Protein AF-A0A9P1U9Q4-F1 (afdb_monomer_lite)

Structure (mmCIF, N/CA/C/O backbone):
data_AF-A0A9P1U9Q4-F1
#
_entry.id   AF-A0A9P1U9Q4-F1
#
loop_
_atom_site.group_PDB
_atom_site.id
_atom_site.type_symbol
_atom_site.label_atom_id
_atom_site.label_alt_id
_atom_site.label_comp_id
_atom_site.label_asym_id
_atom_site.label_entity_id
_atom_site.label_seq_id
_atom_site.pdbx_PDB_ins_code
_atom_site.Cartn_x
_atom_site.Cartn_y
_atom_site.Cartn_z
_atom_site.occupancy
_atom_site.B_iso_or_equiv
_atom_site.auth_seq_id
_atom_site.auth_comp_id
_atom_site.auth_asym_id
_atom_site.auth_atom_id
_atom_site.pdbx_PDB_model_num
ATOM 1 N N . MET A 1 1 ? -2.659 7.633 19.393 1.00 49.69 1 MET A N 1
ATOM 2 C CA . MET A 1 1 ? -2.903 6.613 18.343 1.00 49.69 1 MET A CA 1
ATOM 3 C C . MET A 1 1 ? -4.223 5.855 18.516 1.00 49.69 1 MET A C 1
ATOM 5 O O . MET A 1 1 ? -4.932 5.706 17.530 1.00 49.69 1 MET A O 1
ATOM 9 N N . PHE A 1 2 ? -4.608 5.456 19.735 1.00 52.47 2 PHE A N 1
ATOM 10 C CA . PHE A 1 2 ? -5.826 4.664 20.008 1.00 52.47 2 PHE A CA 1
ATOM 11 C C . PHE A 1 2 ? -7.146 5.260 19.468 1.00 52.47 2 PHE A C 1
ATOM 13 O O . PHE A 1 2 ? -7.894 4.571 18.782 1.00 52.47 2 PHE A O 1
ATOM 20 N N . ARG A 1 3 ? -7.396 6.563 19.673 1.00 67.44 3 ARG A N 1
ATOM 21 C CA . ARG A 1 3 ? -8.635 7.225 19.204 1.00 67.44 3 ARG A CA 1
ATOM 22 C C . ARG A 1 3 ? -8.795 7.241 17.681 1.00 67.44 3 ARG A C 1
ATOM 24 O O . ARG A 1 3 ? -9.904 7.127 17.176 1.00 67.44 3 ARG A O 1
ATOM 31 N N . LYS A 1 4 ? -7.685 7.344 16.941 1.00 65.75 4 LYS A N 1
ATOM 32 C CA . LYS A 1 4 ? -7.710 7.293 15.471 1.00 65.75 4 LYS A CA 1
ATOM 33 C C . LYS A 1 4 ? -8.115 5.893 14.998 1.00 65.75 4 LYS A C 1
ATOM 35 O O . LYS A 1 4 ? -8.940 5.776 14.105 1.00 65.75 4 LYS A O 1
ATOM 40 N N . SER A 1 5 ? -7.586 4.843 15.635 1.00 68.75 5 SER A N 1
ATOM 41 C CA . SER A 1 5 ? -7.914 3.435 15.328 1.00 68.75 5 SER A CA 1
ATOM 42 C C . SER A 1 5 ? -9.404 3.145 15.498 1.00 68.75 5 SER A C 1
ATOM 44 O O . SER A 1 5 ? -10.035 2.574 14.611 1.00 68.75 5 SER A O 1
ATOM 46 N N . GLN A 1 6 ? -9.988 3.634 16.591 1.00 76.50 6 GLN A N 1
ATOM 47 C CA . GLN A 1 6 ? -11.419 3.497 16.854 1.00 76.50 6 GLN A CA 1
ATOM 48 C C . GLN A 1 6 ? -12.276 4.250 15.828 1.00 76.50 6 GLN A C 1
ATOM 50 O O . GLN A 1 6 ? -13.260 3.700 15.338 1.00 76.50 6 GLN A O 1
ATOM 55 N N . LEU A 1 7 ? -11.878 5.471 15.447 1.00 76.62 7 LEU A N 1
ATOM 56 C CA . LEU A 1 7 ? -12.573 6.240 14.412 1.00 76.62 7 LEU A CA 1
ATOM 57 C C . LEU A 1 7 ? -12.532 5.534 13.049 1.00 76.62 7 LEU A C 1
ATOM 59 O O . LEU A 1 7 ? -13.550 5.469 12.366 1.00 76.62 7 LEU A O 1
ATOM 63 N N . LEU A 1 8 ? -11.385 4.964 12.672 1.00 76.31 8 LEU A N 1
ATOM 64 C CA . LEU A 1 8 ? -11.261 4.200 11.434 1.00 76.31 8 LEU A CA 1
ATOM 65 C C . LEU A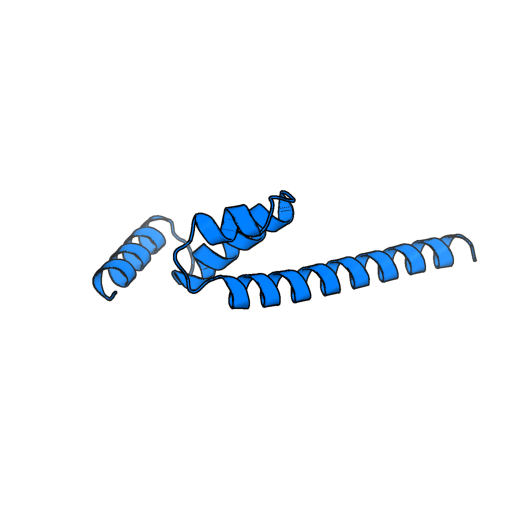 1 8 ? -12.184 2.978 11.443 1.00 76.31 8 LEU A C 1
ATOM 67 O O . LEU A 1 8 ? -12.945 2.784 10.502 1.00 76.31 8 LEU A O 1
ATOM 71 N N . GLN A 1 9 ? -12.184 2.191 12.522 1.00 78.00 9 GLN A N 1
ATOM 72 C CA . GLN A 1 9 ? -13.089 1.043 12.639 1.00 78.00 9 GLN A CA 1
ATOM 73 C C . GLN A 1 9 ? -14.565 1.442 12.565 1.00 78.00 9 GLN A C 1
ATOM 75 O O . GLN A 1 9 ? -15.358 0.734 11.947 1.00 78.00 9 GLN A O 1
ATOM 80 N N . TYR A 1 10 ? -14.935 2.572 13.169 1.00 80.75 10 TYR A N 1
ATOM 81 C CA . TYR A 1 10 ? -16.292 3.103 13.084 1.00 80.75 10 TYR A CA 1
ATOM 82 C C . TYR A 1 10 ? -16.678 3.461 11.641 1.00 80.75 10 TYR A C 1
ATOM 84 O O . TYR A 1 10 ? -17.733 3.040 11.167 1.00 8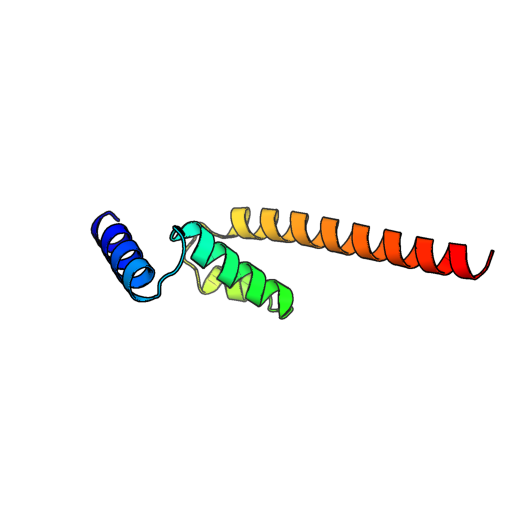0.75 10 TYR A O 1
ATOM 92 N N . LEU A 1 11 ? -15.814 4.181 10.919 1.00 79.50 11 LEU A N 1
ATOM 93 C CA . LEU A 1 11 ? -16.064 4.571 9.528 1.00 79.50 11 LEU A CA 1
ATOM 94 C C . LEU A 1 11 ? -16.164 3.356 8.597 1.00 79.50 11 LEU A C 1
ATOM 96 O O . LEU A 1 11 ? -17.076 3.291 7.778 1.00 79.50 11 LEU A O 1
ATOM 100 N N . LEU A 1 12 ? -15.288 2.364 8.766 1.00 79.31 12 LEU A N 1
ATOM 101 C CA . LEU A 1 12 ? -15.308 1.132 7.972 1.00 79.31 12 LEU A CA 1
ATOM 102 C C . LEU A 1 12 ? -16.582 0.316 8.190 1.00 79.31 12 LEU A C 1
ATOM 104 O O . LEU A 1 12 ? -17.180 -0.144 7.220 1.00 79.31 12 LEU A O 1
ATOM 108 N N . LYS A 1 13 ? -17.041 0.199 9.446 1.00 82.19 13 LYS A N 1
ATOM 109 C CA . LYS A 1 13 ? -18.321 -0.450 9.764 1.00 82.19 13 LYS A CA 1
ATOM 110 C C . LYS A 1 13 ? -19.500 0.241 9.082 1.00 82.19 13 LYS A C 1
ATOM 112 O O . LYS A 1 13 ? -20.391 -0.448 8.601 1.00 82.19 13 LYS A O 1
ATOM 117 N N . ARG A 1 14 ? -19.510 1.579 9.009 1.00 82.50 14 ARG A N 1
ATOM 118 C CA . ARG A 1 14 ? -20.574 2.319 8.304 1.00 82.50 14 ARG A CA 1
ATOM 119 C C . ARG A 1 14 ? -20.560 2.108 6.791 1.00 82.50 14 ARG A C 1
ATOM 121 O O . ARG A 1 14 ? -21.611 2.217 6.174 1.00 82.50 14 ARG A O 1
ATOM 128 N N . LEU A 1 15 ? -19.398 1.824 6.211 1.00 83.12 15 LEU A N 1
ATOM 129 C CA . LEU A 1 15 ? -19.230 1.598 4.773 1.00 83.12 15 LEU A CA 1
ATOM 130 C C . LEU A 1 15 ? -19.467 0.135 4.357 1.00 83.12 15 LEU A C 1
ATOM 132 O O . LEU A 1 15 ? -19.410 -0.164 3.171 1.00 83.12 15 LEU A O 1
ATOM 136 N N . GLY A 1 16 ? -19.719 -0.778 5.306 1.00 82.38 16 GLY A N 1
ATOM 137 C CA . GLY A 1 16 ? -19.903 -2.208 5.024 1.00 82.38 16 GLY A CA 1
ATOM 138 C C . GLY A 1 16 ? -18.619 -2.941 4.610 1.00 82.38 16 GLY A C 1
ATOM 139 O O . GLY A 1 16 ? -18.686 -4.084 4.167 1.00 82.38 16 GLY A O 1
ATOM 140 N N . SER A 1 17 ? -17.454 -2.304 4.755 1.00 73.56 17 SER A N 1
ATOM 141 C CA . SER A 1 17 ? -16.166 -2.844 4.305 1.00 73.56 17 SER A CA 1
ATOM 142 C C . SER A 1 17 ? -15.482 -3.733 5.343 1.00 73.56 17 SER A C 1
ATOM 144 O O . SER A 1 17 ? -15.668 -3.597 6.556 1.00 73.56 17 SER A O 1
ATOM 146 N N . THR A 1 18 ? -14.619 -4.624 4.852 1.00 69.50 18 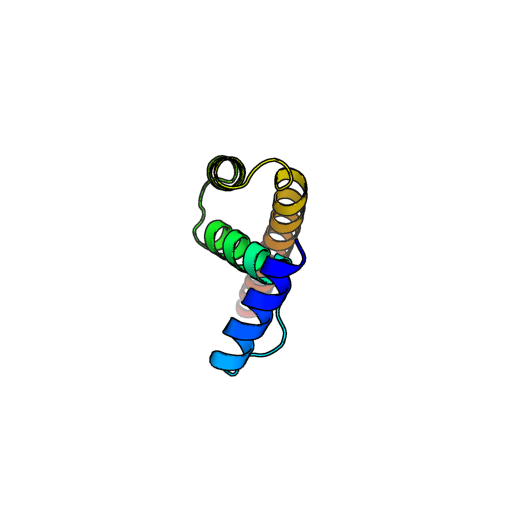THR A N 1
ATOM 147 C CA . THR A 1 18 ? -13.777 -5.508 5.663 1.00 69.50 18 THR A CA 1
ATOM 148 C C . THR A 1 18 ? -12.696 -4.748 6.437 1.00 69.50 18 THR A C 1
ATOM 150 O O . THR A 1 18 ? -12.298 -3.634 6.098 1.00 69.50 18 THR A O 1
ATOM 153 N N . LYS A 1 19 ? -12.217 -5.381 7.513 1.00 70.00 19 LYS A N 1
ATOM 154 C CA . LYS A 1 19 ? -11.192 -4.876 8.435 1.00 70.00 19 LYS A CA 1
ATOM 155 C C . LYS A 1 19 ? -9.949 -4.406 7.656 1.00 70.00 19 LYS A C 1
ATOM 157 O O . LYS A 1 19 ? -9.273 -5.219 7.043 1.00 70.00 19 LYS A O 1
ATOM 162 N N . THR A 1 20 ? -9.647 -3.112 7.717 1.00 75.25 20 THR A N 1
ATOM 163 C CA . THR A 1 20 ? -8.425 -2.497 7.167 1.00 75.25 20 THR A CA 1
ATOM 164 C C . THR A 1 20 ? -7.757 -1.659 8.249 1.00 75.25 20 THR A C 1
ATOM 166 O O . THR A 1 20 ? -8.412 -1.163 9.171 1.00 75.25 20 THR A O 1
ATOM 169 N N . THR A 1 21 ? -6.440 -1.518 8.169 1.00 77.31 21 THR A N 1
ATOM 170 C CA . THR A 1 21 ? -5.636 -0.723 9.098 1.00 77.31 21 THR A CA 1
ATOM 171 C C . THR A 1 21 ? -5.249 0.622 8.479 1.00 77.31 21 THR A C 1
ATOM 173 O O . THR A 1 21 ? -5.415 0.855 7.282 1.00 77.31 21 THR A O 1
ATOM 176 N N . PHE A 1 22 ? -4.721 1.543 9.292 1.00 71.19 22 PHE A N 1
ATOM 177 C CA . PHE A 1 22 ? -4.138 2.783 8.763 1.00 71.19 22 PHE A CA 1
ATOM 178 C C . PHE A 1 22 ? -2.917 2.537 7.885 1.00 71.19 22 PHE A C 1
ATOM 180 O O . PHE A 1 22 ? -2.633 3.360 7.019 1.00 71.19 22 PHE A O 1
ATOM 187 N N . GLN A 1 23 ? -2.199 1.441 8.131 1.00 71.94 23 GLN A N 1
ATOM 188 C CA . GLN A 1 23 ? -1.056 1.056 7.321 1.00 71.94 23 GLN A CA 1
ATOM 189 C C . GLN A 1 23 ? -1.532 0.655 5.923 1.00 71.94 23 GLN A C 1
ATOM 191 O O . GLN A 1 23 ? -1.072 1.240 4.954 1.00 71.94 23 GLN A O 1
ATOM 196 N N . ASP A 1 24 ? -2.566 -0.183 5.830 1.00 71.00 24 ASP A N 1
ATOM 197 C CA . ASP A 1 24 ? -3.138 -0.607 4.543 1.00 71.00 24 ASP A CA 1
ATOM 198 C C . ASP A 1 24 ? -3.684 0.580 3.726 1.00 71.00 24 ASP A C 1
ATOM 200 O O . ASP A 1 24 ? -3.471 0.674 2.515 1.00 71.00 24 ASP A O 1
ATOM 204 N N . LEU A 1 25 ? -4.340 1.546 4.385 1.00 77.06 25 LEU A N 1
ATOM 205 C CA . LEU A 1 25 ? -4.795 2.781 3.732 1.00 77.06 25 LEU A CA 1
ATO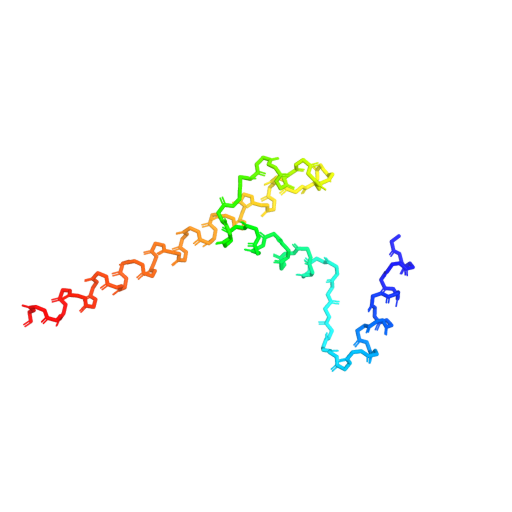M 206 C C . LEU A 1 25 ? -3.625 3.633 3.225 1.00 77.06 25 LEU A C 1
ATOM 208 O O . LEU A 1 25 ? -3.696 4.213 2.140 1.00 77.06 25 LEU A O 1
ATOM 212 N N . ARG A 1 26 ? -2.542 3.712 4.002 1.00 73.25 26 ARG A N 1
ATOM 213 C CA . ARG A 1 26 ? -1.325 4.429 3.611 1.00 73.25 26 ARG A CA 1
ATOM 214 C C . ARG A 1 26 ? -0.641 3.747 2.431 1.00 73.25 26 ARG A C 1
ATOM 216 O O . ARG A 1 26 ? -0.242 4.434 1.496 1.00 73.25 26 ARG A O 1
ATOM 223 N N . ASP A 1 27 ? -0.552 2.425 2.459 1.00 68.31 27 ASP A N 1
ATOM 224 C CA . ASP A 1 27 ? 0.071 1.626 1.408 1.00 68.31 27 ASP A CA 1
ATOM 225 C C . ASP A 1 27 ? -0.738 1.704 0.110 1.00 68.31 27 ASP A C 1
ATOM 227 O O . ASP A 1 27 ? -0.158 1.845 -0.966 1.00 68.31 27 ASP A O 1
ATOM 231 N N . THR A 1 28 ? -2.071 1.756 0.202 1.00 73.62 28 THR A N 1
ATOM 232 C CA . THR A 1 28 ? -2.954 2.035 -0.944 1.00 73.62 28 THR A CA 1
ATOM 233 C C . THR A 1 28 ? -2.669 3.413 -1.548 1.00 73.62 28 THR A C 1
ATOM 235 O O . THR A 1 28 ? -2.530 3.549 -2.762 1.00 73.62 28 THR A O 1
ATOM 238 N N . HIS A 1 29 ? -2.530 4.443 -0.709 1.00 73.31 29 HIS A N 1
ATOM 239 C CA . HIS A 1 29 ? -2.256 5.810 -1.156 1.00 73.31 29 HIS A CA 1
ATOM 240 C C . HIS A 1 29 ? -0.880 5.948 -1.830 1.00 73.31 29 HIS A C 1
ATOM 242 O O . HIS A 1 29 ? -0.752 6.593 -2.869 1.00 73.31 29 HIS A O 1
ATOM 248 N N . VAL A 1 30 ? 0.150 5.304 -1.274 1.00 68.62 30 VAL A N 1
ATOM 249 C CA . VAL A 1 30 ? 1.492 5.267 -1.874 1.00 68.62 30 VAL A CA 1
ATOM 250 C C . VAL A 1 30 ? 1.478 4.495 -3.195 1.00 68.62 30 VAL A C 1
ATOM 252 O O . VAL A 1 30 ? 2.011 4.988 -4.187 1.00 68.62 30 VAL A O 1
ATOM 255 N N . SER A 1 31 ? 0.821 3.333 -3.238 1.00 64.88 31 SER A N 1
ATOM 256 C CA . SER A 1 31 ? 0.704 2.517 -4.455 1.00 64.88 31 SER A CA 1
ATOM 257 C C . SER A 1 31 ? -0.004 3.275 -5.583 1.00 64.88 31 SER A C 1
ATOM 259 O O . SER A 1 31 ? 0.425 3.204 -6.732 1.00 64.88 31 SER A O 1
ATOM 261 N N . PHE A 1 32 ? -1.033 4.068 -5.261 1.00 76.31 32 PHE A N 1
ATOM 262 C CA . PHE A 1 32 ? -1.711 4.936 -6.226 1.00 76.31 32 PHE A CA 1
ATOM 263 C C . PHE A 1 32 ? -0.770 5.979 -6.845 1.00 76.31 32 PHE A C 1
ATOM 265 O O . PHE A 1 32 ? -0.770 6.162 -8.061 1.00 76.31 32 PHE A O 1
ATOM 272 N N . PHE A 1 33 ? 0.056 6.652 -6.039 1.00 71.00 33 PHE A N 1
ATOM 273 C CA . PHE A 1 33 ? 1.001 7.639 -6.564 1.00 71.00 33 PHE A CA 1
ATOM 274 C C . PHE A 1 33 ? 2.122 7.019 -7.398 1.00 71.00 33 PHE A C 1
ATOM 276 O O . PHE A 1 33 ? 2.505 7.607 -8.407 1.00 71.00 33 PHE A O 1
ATOM 283 N N . ILE A 1 34 ? 2.598 5.828 -7.021 1.00 65.62 34 ILE A N 1
ATOM 284 C CA . ILE A 1 34 ? 3.564 5.069 -7.827 1.00 65.62 34 ILE A CA 1
ATOM 285 C C . ILE A 1 34 ? 2.940 4.680 -9.173 1.00 65.62 34 ILE A C 1
ATOM 287 O O . ILE A 1 34 ? 3.560 4.877 -10.210 1.00 65.62 34 ILE A O 1
ATOM 291 N N . PHE A 1 35 ? 1.692 4.202 -9.184 1.00 73.25 35 PHE A N 1
ATOM 292 C CA . PHE A 1 35 ? 0.971 3.895 -10.425 1.00 73.25 35 PHE A CA 1
ATOM 293 C C . PHE A 1 35 ? 0.798 5.123 -11.336 1.00 73.25 35 PHE A C 1
ATOM 295 O O . PHE A 1 35 ? 0.805 5.000 -12.558 1.00 73.25 35 PHE A O 1
ATOM 302 N N . LYS A 1 36 ? 0.651 6.316 -10.749 1.00 74.44 36 LYS A N 1
ATOM 303 C CA . LYS A 1 36 ? 0.569 7.595 -11.471 1.00 74.44 36 LYS A CA 1
ATOM 304 C C . LYS A 1 36 ? 1.931 8.175 -11.873 1.00 74.44 36 LYS A C 1
ATOM 306 O O . LYS A 1 36 ? 1.957 9.285 -12.394 1.00 74.44 36 LYS A O 1
ATOM 311 N N . ASP A 1 37 ? 3.022 7.447 -11.637 1.00 70.19 37 ASP A N 1
ATOM 312 C CA . ASP A 1 37 ? 4.401 7.843 -11.957 1.00 70.19 37 ASP A CA 1
ATOM 313 C C . ASP A 1 37 ? 4.822 9.181 -11.311 1.00 70.19 37 ASP A C 1
ATOM 315 O O . ASP A 1 37 ? 5.598 9.971 -11.851 1.00 70.19 37 ASP A O 1
ATOM 319 N N . ILE A 1 38 ? 4.277 9.472 -10.123 1.00 72.56 38 ILE A N 1
ATOM 320 C CA . ILE A 1 38 ? 4.586 10.696 -9.377 1.00 72.56 38 ILE A CA 1
ATOM 321 C C . ILE A 1 38 ? 5.927 10.541 -8.654 1.00 72.56 38 ILE A C 1
ATOM 323 O O . ILE A 1 38 ? 6.204 9.518 -8.026 1.00 72.56 38 ILE A O 1
ATOM 327 N N . ASN A 1 39 ? 6.749 11.598 -8.689 1.00 68.50 39 ASN A N 1
ATOM 328 C CA . ASN A 1 39 ? 8.085 11.588 -8.102 1.00 68.50 39 ASN A CA 1
ATOM 329 C C . ASN A 1 39 ? 8.064 11.256 -6.596 1.00 68.50 39 ASN A C 1
ATOM 331 O O . ASN A 1 39 ? 7.396 11.893 -5.780 1.00 68.50 39 ASN A O 1
ATOM 335 N N . ILE A 1 40 ? 8.894 10.286 -6.232 1.00 63.66 40 ILE A N 1
ATOM 336 C CA . ILE A 1 40 ? 9.059 9.731 -4.891 1.00 63.66 40 ILE A CA 1
ATOM 337 C C . ILE A 1 40 ? 9.451 10.759 -3.817 1.00 63.66 40 ILE A C 1
ATOM 339 O O . ILE A 1 40 ? 9.050 10.639 -2.658 1.00 63.66 40 ILE A O 1
ATOM 343 N N . VAL A 1 41 ? 10.197 11.797 -4.204 1.00 63.69 41 VAL A N 1
ATOM 344 C CA . VAL A 1 41 ? 10.610 12.905 -3.333 1.00 63.69 41 VAL A CA 1
ATOM 345 C C . VAL A 1 41 ? 9.396 13.740 -2.928 1.00 63.69 41 VAL A C 1
ATOM 347 O O . VAL A 1 41 ? 9.294 14.190 -1.791 1.00 63.69 41 VAL A O 1
ATOM 350 N N . TYR A 1 42 ? 8.421 13.886 -3.825 1.00 64.88 42 TYR A N 1
ATOM 351 C CA . TYR A 1 42 ? 7.179 14.597 -3.538 1.00 64.88 42 TYR A CA 1
ATOM 352 C C . TYR A 1 42 ? 6.283 13.800 -2.573 1.00 64.88 42 TYR A C 1
ATOM 354 O O . TYR A 1 42 ? 5.740 14.345 -1.608 1.00 64.88 42 TYR A O 1
ATOM 362 N N . ILE A 1 43 ? 6.200 12.478 -2.765 1.00 62.88 43 ILE A N 1
ATOM 363 C CA . ILE A 1 43 ? 5.447 11.571 -1.884 1.00 62.88 43 ILE A CA 1
ATOM 364 C C . ILE A 1 43 ? 6.055 11.556 -0.470 1.00 62.88 43 ILE A C 1
ATOM 366 O O . ILE A 1 43 ? 5.319 11.596 0.518 1.00 62.88 43 ILE A O 1
ATOM 370 N N . SER A 1 44 ? 7.385 11.549 -0.348 1.00 58.41 44 SER A N 1
ATOM 371 C CA . SER A 1 44 ? 8.069 11.524 0.952 1.00 58.41 44 SER A CA 1
ATOM 372 C C . SER A 1 44 ? 7.959 12.852 1.715 1.00 58.41 44 SER A C 1
ATOM 374 O O . SER A 1 44 ? 7.753 12.833 2.929 1.00 58.41 44 SER A O 1
ATOM 376 N N . LEU A 1 45 ? 7.998 13.995 1.018 1.00 58.91 45 LEU A N 1
ATOM 377 C CA . LEU A 1 45 ? 7.815 15.326 1.614 1.00 58.91 45 LEU A CA 1
ATOM 378 C C . LEU A 1 45 ? 6.406 15.524 2.193 1.00 58.91 45 LEU A C 1
ATOM 380 O O . LEU A 1 45 ? 6.249 16.118 3.259 1.00 58.91 45 LEU A O 1
ATOM 384 N N . SER A 1 46 ? 5.381 14.975 1.536 1.00 61.00 46 SER A N 1
ATOM 385 C CA . SER A 1 46 ? 3.991 15.041 2.014 1.00 61.00 46 SER A CA 1
ATOM 386 C C . SER A 1 46 ? 3.691 14.120 3.211 1.00 61.00 46 SER A C 1
ATOM 388 O O . SER A 1 46 ? 2.638 14.238 3.842 1.00 61.00 46 SER A O 1
ATOM 390 N N . SER A 1 47 ? 4.608 13.213 3.573 1.00 59.25 47 SER A N 1
ATOM 391 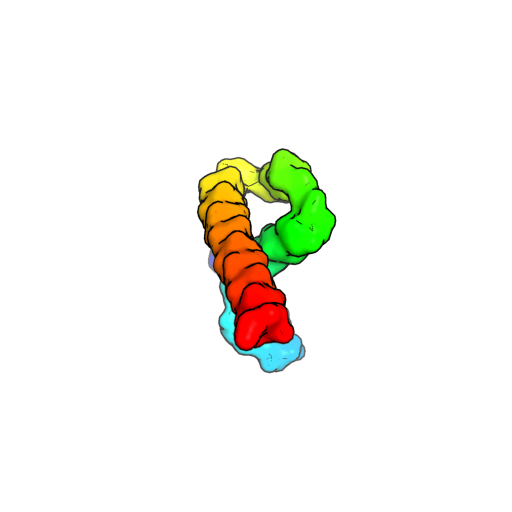C CA . SER A 1 47 ? 4.380 12.199 4.605 1.00 59.25 47 SER A CA 1
ATOM 392 C C . SER A 1 47 ? 5.550 12.108 5.589 1.00 59.25 47 SER A C 1
ATOM 394 O O . SER A 1 47 ? 6.464 11.303 5.441 1.00 59.25 47 SER A O 1
ATOM 396 N N . LYS A 1 48 ? 5.487 12.943 6.633 1.00 52.62 48 LYS A N 1
ATOM 397 C CA . LYS A 1 48 ? 6.442 13.074 7.754 1.00 52.62 48 LYS A CA 1
ATOM 398 C C . LYS A 1 48 ? 7.297 11.808 8.040 1.00 52.62 48 LYS A C 1
ATOM 400 O O . LYS A 1 48 ? 6.841 10.846 8.659 1.00 52.62 48 LYS A O 1
ATOM 405 N N . TYR A 1 49 ? 8.554 11.874 7.594 1.00 51.88 49 TYR A N 1
ATOM 406 C CA . TYR A 1 49 ? 9.810 11.279 8.093 1.00 51.88 49 TYR A CA 1
ATOM 407 C C . TYR A 1 49 ? 9.995 9.758 8.312 1.00 51.88 49 TYR A C 1
ATOM 409 O O . TYR A 1 49 ? 11.142 9.337 8.358 1.00 51.88 49 TYR A O 1
ATOM 417 N N . ASN A 1 50 ? 8.966 8.902 8.334 1.00 54.34 50 ASN A N 1
ATOM 418 C CA . ASN A 1 50 ? 9.156 7.433 8.471 1.00 54.34 50 ASN A CA 1
ATOM 419 C C . ASN A 1 50 ? 8.952 6.632 7.171 1.00 54.34 50 ASN A C 1
ATOM 421 O O . ASN A 1 50 ? 8.910 5.404 7.189 1.00 54.34 50 ASN A O 1
ATOM 425 N N . LEU A 1 51 ? 8.773 7.317 6.040 1.00 60.44 51 LEU A N 1
ATOM 426 C CA . LEU A 1 51 ? 8.234 6.711 4.822 1.00 60.44 51 LEU A CA 1
ATOM 427 C C . LEU A 1 51 ? 9.297 6.320 3.778 1.00 60.44 51 LEU A C 1
ATOM 429 O O . LEU A 1 51 ? 8.989 5.541 2.885 1.00 60.44 51 LEU A O 1
ATOM 433 N N . ILE A 1 52 ? 10.544 6.790 3.896 1.00 59.78 52 ILE A N 1
ATOM 434 C CA . ILE A 1 52 ? 11.585 6.557 2.875 1.00 59.78 52 ILE A CA 1
ATOM 435 C C . ILE A 1 52 ? 11.883 5.062 2.694 1.00 59.78 52 ILE A C 1
ATOM 437 O O . ILE A 1 52 ? 11.777 4.570 1.578 1.00 59.78 52 ILE A O 1
ATOM 441 N N . LEU A 1 53 ? 12.158 4.320 3.772 1.00 62.09 53 LEU A N 1
ATOM 442 C CA . LEU A 1 53 ? 12.429 2.874 3.692 1.00 62.09 53 LEU A CA 1
ATOM 443 C C . LEU A 1 53 ? 11.208 2.070 3.222 1.00 62.09 53 LEU A C 1
ATOM 445 O O . LEU A 1 53 ? 11.335 1.131 2.442 1.00 62.09 53 LEU A O 1
ATOM 449 N N . THR A 1 54 ? 10.011 2.454 3.676 1.00 62.28 54 THR A N 1
ATOM 450 C CA . THR A 1 54 ? 8.767 1.766 3.292 1.00 62.28 54 THR A CA 1
ATOM 451 C C . THR A 1 54 ? 8.481 1.963 1.805 1.00 62.28 54 THR A C 1
ATOM 453 O O . THR A 1 54 ? 8.191 0.998 1.108 1.00 62.28 54 THR A O 1
ATOM 456 N N . ILE A 1 55 ? 8.634 3.192 1.301 1.00 63.38 55 ILE A N 1
ATOM 457 C CA . ILE A 1 55 ? 8.499 3.502 -0.123 1.00 63.38 55 ILE A CA 1
ATOM 458 C C . ILE A 1 55 ? 9.590 2.809 -0.938 1.00 63.38 55 ILE A C 1
ATOM 460 O O . ILE A 1 55 ? 9.280 2.275 -1.994 1.00 63.38 55 ILE A O 1
ATOM 464 N N . GLN A 1 56 ? 10.845 2.804 -0.478 1.00 65.38 56 GLN A N 1
ATOM 465 C CA . GLN A 1 56 ? 11.937 2.133 -1.188 1.00 65.38 56 GLN A CA 1
ATOM 466 C C . GLN A 1 56 ? 11.647 0.638 -1.362 1.00 65.38 56 GLN A C 1
ATOM 468 O O . GLN A 1 56 ? 11.768 0.129 -2.473 1.00 65.38 56 GLN A O 1
ATOM 473 N N . ASN A 1 57 ? 11.179 -0.040 -0.310 1.00 69.69 57 ASN A N 1
ATOM 474 C CA . ASN A 1 57 ? 10.808 -1.456 -0.378 1.00 69.69 57 ASN A CA 1
ATOM 475 C C . ASN A 1 57 ? 9.590 -1.702 -1.283 1.00 69.69 57 ASN A C 1
ATOM 477 O O . ASN A 1 57 ? 9.595 -2.644 -2.075 1.00 69.69 57 ASN A O 1
ATOM 481 N N . LEU A 1 58 ? 8.565 -0.846 -1.204 1.00 66.25 58 LEU A N 1
ATOM 482 C CA . LEU A 1 58 ? 7.389 -0.909 -2.081 1.00 66.25 58 LEU A CA 1
ATOM 483 C C . LEU A 1 58 ? 7.771 -0.718 -3.550 1.00 66.25 58 LEU A C 1
ATOM 485 O O . LEU A 1 58 ? 7.338 -1.481 -4.407 1.00 66.25 58 LEU A O 1
ATOM 489 N N . TYR A 1 59 ? 8.626 0.262 -3.831 1.00 68.56 59 TYR A N 1
ATOM 490 C CA . TYR A 1 59 ? 9.133 0.527 -5.169 1.00 68.56 59 TYR A CA 1
ATOM 491 C C . TYR A 1 59 ? 9.935 -0.660 -5.706 1.00 68.56 59 TYR A C 1
ATOM 493 O O . TYR A 1 59 ? 9.706 -1.093 -6.832 1.00 68.56 59 TYR A O 1
ATOM 501 N N . PHE A 1 60 ? 10.825 -1.232 -4.890 1.00 74.06 60 PHE A N 1
ATOM 502 C CA . PHE A 1 60 ? 11.622 -2.395 -5.284 1.00 74.06 60 PHE A CA 1
ATOM 503 C C . PHE A 1 60 ? 10.733 -3.588 -5.646 1.00 74.06 60 PHE A C 1
ATOM 505 O O . PHE A 1 60 ? 10.950 -4.236 -6.669 1.00 74.06 60 PHE A O 1
ATOM 512 N N . LYS A 1 61 ? 9.692 -3.834 -4.843 1.00 73.06 61 LYS A N 1
ATOM 513 C CA . LYS A 1 61 ? 8.714 -4.895 -5.090 1.00 73.06 61 LYS A CA 1
ATOM 514 C C . LYS A 1 61 ? 7.929 -4.663 -6.386 1.00 73.06 61 LYS A C 1
ATOM 516 O O . LYS A 1 61 ? 7.855 -5.565 -7.212 1.00 73.06 61 LYS A O 1
ATOM 521 N N . LEU A 1 62 ? 7.410 -3.454 -6.599 1.00 71.62 62 LEU A N 1
ATOM 522 C CA . LEU A 1 62 ? 6.624 -3.116 -7.792 1.00 71.62 62 LEU A CA 1
ATOM 523 C C . LEU A 1 62 ? 7.468 -3.116 -9.075 1.00 71.62 62 LEU A C 1
ATOM 525 O O . LEU A 1 62 ? 6.987 -3.526 -10.128 1.00 71.62 62 LEU A O 1
ATOM 529 N N . MET A 1 63 ? 8.735 -2.697 -9.006 1.00 75.62 63 MET A N 1
ATOM 530 C CA . MET A 1 63 ? 9.661 -2.783 -10.141 1.00 75.62 63 MET A CA 1
ATOM 531 C C . MET A 1 63 ? 10.012 -4.231 -10.487 1.00 75.62 63 MET A C 1
ATOM 533 O O . MET A 1 63 ? 10.080 -4.567 -11.668 1.00 75.62 63 MET A O 1
ATOM 537 N N . LEU A 1 64 ? 10.189 -5.095 -9.482 1.00 76.50 64 LEU A N 1
ATOM 538 C CA . LEU A 1 64 ? 10.346 -6.538 -9.683 1.00 76.50 64 LEU A CA 1
ATOM 539 C C . LEU A 1 64 ? 9.112 -7.145 -10.356 1.00 76.50 64 LEU A C 1
ATOM 541 O O . LEU A 1 64 ? 9.250 -7.833 -11.362 1.00 76.50 64 LEU A O 1
ATOM 545 N N . GLU A 1 65 ? 7.912 -6.846 -9.856 1.00 75.31 65 GLU A N 1
ATOM 546 C CA . GLU A 1 65 ? 6.652 -7.313 -10.450 1.00 75.31 65 GLU A CA 1
ATOM 547 C C . GLU A 1 65 ? 6.489 -6.821 -11.897 1.00 75.31 65 GLU A C 1
ATOM 549 O O . GLU A 1 65 ? 6.189 -7.615 -12.788 1.00 75.31 65 GLU A O 1
ATOM 554 N N . LYS A 1 66 ? 6.778 -5.541 -12.169 1.00 77.06 66 LYS A N 1
ATOM 555 C CA . LYS A 1 66 ? 6.741 -4.973 -13.525 1.00 77.06 66 LYS A CA 1
ATOM 556 C C . LYS A 1 66 ? 7.744 -5.653 -14.458 1.00 77.06 66 LYS A C 1
ATOM 558 O O . LYS A 1 66 ? 7.403 -5.934 -15.604 1.00 77.06 66 LYS A O 1
ATOM 563 N N . LYS A 1 67 ? 8.956 -5.943 -13.978 1.00 79.75 67 LYS A N 1
ATOM 564 C CA . LYS A 1 67 ? 9.966 -6.675 -14.749 1.00 79.75 67 LYS A CA 1
ATOM 565 C C . LYS A 1 67 ? 9.492 -8.091 -15.074 1.00 79.75 67 LYS A C 1
ATOM 567 O O . LYS A 1 67 ? 9.558 -8.498 -16.225 1.00 79.75 67 LYS A O 1
ATOM 572 N N . HIS A 1 68 ? 8.960 -8.815 -14.092 1.00 81.12 68 HIS A N 1
ATOM 573 C CA . HIS A 1 68 ? 8.416 -10.155 -14.316 1.00 81.12 68 HIS A CA 1
ATOM 574 C C . HIS A 1 68 ? 7.254 -10.158 -15.312 1.00 81.12 68 HIS A C 1
ATOM 576 O O . HIS A 1 68 ? 7.160 -11.067 -16.138 1.00 81.12 68 HIS A O 1
ATOM 582 N N . GLN A 1 69 ? 6.402 -9.132 -15.278 1.00 81.88 69 GLN A N 1
ATOM 583 C CA . GLN A 1 69 ? 5.348 -8.957 -16.272 1.00 81.88 69 GLN A CA 1
ATOM 584 C C . GLN A 1 69 ? 5.937 -8.751 -17.675 1.00 81.88 69 GLN A C 1
ATOM 586 O O . GLN A 1 69 ? 5.547 -9.452 -18.601 1.00 81.88 69 GLN A O 1
ATOM 591 N N . GLN A 1 70 ? 6.929 -7.867 -17.822 1.00 80.62 70 GLN A N 1
ATOM 592 C CA . GLN A 1 70 ? 7.606 -7.624 -19.103 1.00 80.62 70 GLN A CA 1
ATOM 593 C C . GLN A 1 70 ? 8.310 -8.872 -19.646 1.00 80.62 70 GLN A C 1
ATOM 595 O O . GLN A 1 70 ? 8.212 -9.155 -20.838 1.00 80.62 70 GLN A O 1
ATOM 600 N N . ASP A 1 71 ? 8.981 -9.635 -18.781 1.00 84.12 71 ASP A N 1
ATOM 601 C CA . ASP A 1 71 ? 9.625 -10.895 -19.152 1.00 84.12 71 ASP A CA 1
ATOM 602 C C . ASP A 1 71 ? 8.578 -11.912 -19.631 1.00 84.12 71 ASP A C 1
ATOM 604 O O . ASP A 1 71 ? 8.775 -12.570 -20.651 1.00 84.12 71 ASP A O 1
ATOM 608 N N . THR A 1 72 ? 7.435 -12.001 -18.941 1.00 88.88 72 THR A N 1
ATOM 609 C CA . THR A 1 72 ? 6.309 -12.871 -19.322 1.00 88.88 72 THR A CA 1
ATOM 610 C C . THR A 1 72 ? 5.717 -12.463 -20.670 1.00 88.88 72 THR A C 1
ATOM 612 O O . THR A 1 72 ? 5.498 -13.316 -21.533 1.00 88.88 72 THR A O 1
ATOM 615 N N . ASP A 1 73 ? 5.505 -11.165 -20.880 1.00 86.06 73 ASP A N 1
ATOM 616 C CA . ASP A 1 73 ? 4.966 -10.620 -22.121 1.00 86.06 73 ASP A CA 1
ATOM 617 C C . ASP A 1 73 ? 5.934 -10.874 -23.289 1.00 86.06 73 ASP A C 1
ATOM 619 O O . ASP A 1 73 ? 5.514 -11.357 -24.342 1.00 86.06 73 ASP A O 1
ATOM 623 N N . ALA A 1 74 ? 7.241 -10.659 -23.099 1.00 85.25 74 ALA A N 1
ATOM 624 C CA . ALA A 1 74 ? 8.266 -10.969 -24.096 1.00 85.25 74 ALA A CA 1
ATOM 625 C C . ALA A 1 74 ? 8.296 -12.466 -24.439 1.00 85.25 74 ALA A C 1
ATOM 627 O O . ALA A 1 74 ? 8.341 -12.835 -25.612 1.00 85.25 74 ALA A O 1
ATOM 628 N N . LEU A 1 75 ? 8.197 -13.338 -23.432 1.00 83.62 75 LEU A N 1
ATOM 629 C CA . LEU A 1 75 ? 8.115 -14.786 -23.631 1.00 83.62 75 LEU A CA 1
ATOM 630 C C . LEU A 1 75 ? 6.860 -15.180 -24.418 1.00 83.62 75 LEU A C 1
ATOM 632 O O . LEU A 1 75 ? 6.921 -16.059 -25.277 1.00 83.62 75 LEU A O 1
ATOM 636 N N . SER A 1 76 ? 5.729 -14.524 -24.147 1.00 84.25 76 SER A N 1
ATOM 637 C CA . SER A 1 76 ? 4.479 -14.737 -24.880 1.00 84.25 76 SER A CA 1
ATOM 638 C C . SER A 1 76 ? 4.585 -14.298 -26.344 1.00 84.25 76 SER A C 1
ATOM 640 O O . SER A 1 76 ? 4.082 -14.992 -27.226 1.00 84.25 76 SER A O 1
ATOM 642 N N . LEU A 1 77 ? 5.296 -13.197 -26.615 1.00 84.75 77 LEU A N 1
ATOM 643 C CA . LEU A 1 77 ? 5.571 -12.723 -27.969 1.00 84.75 77 LEU A CA 1
ATOM 644 C C . LEU A 1 77 ? 6.492 -13.693 -28.706 1.00 84.75 77 LEU A C 1
ATOM 646 O O . LEU A 1 77 ? 6.171 -14.088 -29.819 1.00 84.75 77 LEU A O 1
ATOM 650 N N . ILE A 1 78 ? 7.581 -14.144 -28.079 1.00 83.56 78 ILE A N 1
ATOM 651 C CA . ILE A 1 78 ? 8.500 -15.126 -28.671 1.00 83.56 78 ILE A CA 1
ATOM 652 C C . ILE A 1 78 ? 7.749 -16.417 -29.025 1.00 83.56 78 ILE A C 1
ATOM 654 O O . ILE A 1 78 ? 7.828 -16.869 -30.161 1.00 83.56 78 ILE A O 1
ATOM 658 N N . LYS A 1 79 ? 6.937 -16.957 -28.107 1.00 81.38 79 LYS A N 1
ATOM 659 C CA . LYS A 1 79 ? 6.084 -18.138 -28.358 1.00 81.38 79 LYS A CA 1
ATOM 660 C C . LYS A 1 79 ? 5.038 -17.949 -29.459 1.00 81.38 79 LYS A C 1
ATOM 662 O O . LYS A 1 79 ? 4.437 -18.919 -29.894 1.00 81.38 79 LYS A O 1
ATOM 667 N N . ARG A 1 80 ? 4.743 -16.711 -29.856 1.00 78.12 80 ARG A N 1
ATOM 668 C CA . ARG A 1 80 ? 3.802 -16.414 -30.940 1.00 78.12 80 ARG A CA 1
ATOM 669 C C . ARG A 1 80 ? 4.477 -16.420 -32.314 1.00 78.12 80 ARG A C 1
ATOM 671 O O . ARG A 1 80 ? 3.777 -16.520 -33.318 1.00 78.12 80 ARG A O 1
ATOM 678 N N . PHE A 1 81 ? 5.802 -16.286 -32.357 1.00 68.38 81 PHE A N 1
ATOM 679 C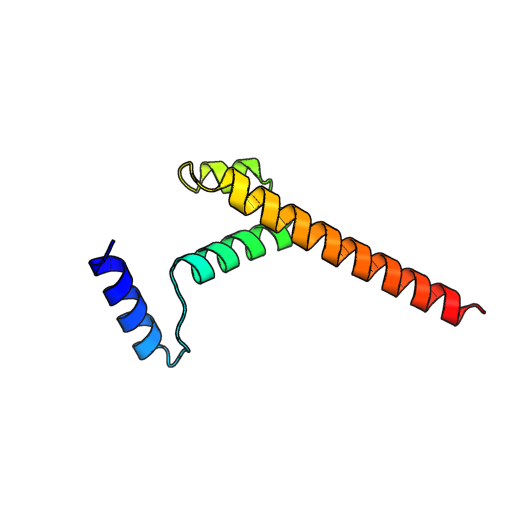 CA . PHE A 1 81 ? 6.599 -16.232 -33.586 1.00 68.38 81 PHE A CA 1
ATOM 680 C C . PHE A 1 81 ? 7.412 -17.507 -33.858 1.00 68.38 81 PHE A C 1
ATOM 682 O O . PHE A 1 81 ? 8.013 -17.606 -34.927 1.00 68.38 81 PHE A O 1
ATOM 689 N N . ILE A 1 82 ? 7.429 -18.458 -32.922 1.00 59.16 82 ILE A N 1
ATOM 690 C CA . ILE A 1 82 ? 8.063 -19.778 -33.043 1.00 59.16 82 ILE A CA 1
ATOM 691 C C . ILE A 1 82 ? 6.985 -20.835 -32.833 1.00 59.16 82 ILE A C 1
ATOM 693 O O . ILE A 1 82 ? 6.937 -21.791 -33.634 1.00 59.16 82 ILE A O 1
#

Sequence (82 aa):
MFRKSQLLQYLLKRLGSTKTTFQDLRDTHVSFFIFKDINIVYISLSSKYNLILTIQNLYFKLMLEKKHQQDTDALSLIKRFI

Secondary structure (DSSP, 8-state):
-HHHHHHHHHHHHHTT-----HHHHHHHHHHHHHHTT--HHHHHHTSTTT-HHHHHHHHHHHHHHHHHHHHHHHHHHHHHH-

Organism: Listeria monocytogenes (NCBI:txid1639)

pLDDT: mean 71.65, std 9.0, range [49.69, 88.88]

Foldseek 3Di:
DVVVQVVVVVVCVVVVHDDDDPVRVLLVVLVVCVVVVHDPVVVDVVPPDPCPVVSVVVVVVVVVVVVVVVVVVVVVVVVVVD

Radius of gyration: 18.02 Å; chains: 1; bounding box: 33×35×54 Å